Protein AF-A0A117I2H7-F1 (afdb_monomer_lite)

Foldseek 3Di:
DPPPPPDVVVVVVVVCVVVVVVVVVLLCVLVVVDDDDVSSVVVSVVVVVVVVVCVVCLVVVQVVVCVVVVDSPVVVVVVVVVVVVVVVVVVVVDDPDDPPPPPPPPVPVVD

Organism: Paenibacillus amylolyticus (NCBI:txid1451)

Structure (mmCIF, N/CA/C/O backbone):
data_AF-A0A117I2H7-F1
#
_entry.id   AF-A0A117I2H7-F1
#
loop_
_atom_site.group_PDB
_atom_site.id
_atom_site.type_symbol
_atom_site.label_atom_id
_atom_site.label_alt_id
_atom_site.label_comp_id
_atom_site.label_asym_id
_atom_site.label_entity_id
_atom_site.label_seq_id
_atom_site.pdbx_PDB_ins_code
_atom_site.Cartn_x
_atom_site.Cartn_y
_atom_site.Cartn_z
_atom_site.occupancy
_atom_site.B_iso_or_equiv
_atom_site.auth_seq_id
_atom_site.auth_comp_id
_atom_site.auth_asym_id
_atom_site.auth_atom_id
_atom_site.pdbx_PDB_model_num
ATOM 1 N N . MET A 1 1 ? 10.776 4.517 -24.795 1.00 36.62 1 MET A N 1
ATOM 2 C CA . MET A 1 1 ? 11.887 5.008 -23.952 1.00 36.62 1 MET A CA 1
ATOM 3 C C . MET A 1 1 ? 11.361 6.161 -23.104 1.00 36.62 1 MET A C 1
ATOM 5 O O . MET A 1 1 ? 11.263 7.268 -23.607 1.00 36.62 1 MET A O 1
ATOM 9 N N . LEU A 1 2 ? 10.959 5.904 -21.858 1.00 46.00 2 LEU A N 1
ATOM 10 C CA . LEU A 1 2 ? 10.754 6.952 -20.852 1.00 46.00 2 LEU A CA 1
ATOM 11 C C . LEU A 1 2 ? 11.969 6.900 -19.927 1.00 46.00 2 LEU A C 1
ATOM 13 O O . LEU A 1 2 ? 11.963 6.207 -18.918 1.00 46.00 2 LEU A O 1
ATOM 17 N N . ASN A 1 3 ? 13.053 7.560 -20.341 1.00 50.94 3 ASN A N 1
ATOM 18 C CA . ASN A 1 3 ? 14.205 7.794 -19.477 1.00 50.94 3 ASN A CA 1
ATOM 19 C C . ASN A 1 3 ? 13.908 9.033 -18.630 1.00 50.94 3 ASN A C 1
ATOM 21 O O . ASN A 1 3 ? 14.366 10.136 -18.921 1.00 50.94 3 ASN A O 1
ATOM 25 N N . LEU A 1 4 ? 13.050 8.859 -17.632 1.00 57.22 4 LEU A N 1
ATOM 26 C CA . LEU A 1 4 ? 12.963 9.806 -16.539 1.00 57.22 4 LEU A CA 1
ATOM 27 C C . LEU A 1 4 ? 14.039 9.380 -15.542 1.00 57.22 4 LEU A C 1
ATOM 29 O O . LEU A 1 4 ? 13.803 8.491 -14.729 1.00 57.22 4 LEU A O 1
ATOM 33 N N . SER A 1 5 ? 15.211 10.020 -15.598 1.00 61.62 5 SER A N 1
ATOM 34 C CA . SER A 1 5 ? 16.247 9.992 -14.548 1.00 61.62 5 SER A CA 1
ATOM 35 C C . SER A 1 5 ? 15.745 10.683 -13.271 1.00 61.62 5 SER A C 1
ATOM 37 O O . SER A 1 5 ? 16.406 11.539 -12.685 1.00 61.62 5 SER A O 1
ATOM 39 N N . VAL A 1 6 ? 14.511 10.385 -12.881 1.00 66.56 6 VAL A N 1
ATOM 40 C CA . VAL A 1 6 ? 13.855 10.887 -11.691 1.00 66.56 6 VAL A CA 1
ATOM 41 C C . VAL A 1 6 ? 14.329 9.980 -10.575 1.00 66.56 6 VAL A C 1
ATOM 43 O O . VAL A 1 6 ? 14.057 8.782 -10.554 1.00 66.56 6 VAL A O 1
ATOM 46 N N . SER A 1 7 ? 15.105 10.573 -9.676 1.00 79.25 7 SER A N 1
ATOM 47 C CA . SER A 1 7 ? 15.556 9.932 -8.452 1.00 79.25 7 SER A CA 1
ATOM 48 C C . SER A 1 7 ? 14.375 9.215 -7.773 1.00 79.25 7 SER A C 1
ATOM 50 O O . SER A 1 7 ? 13.356 9.872 -7.542 1.00 79.25 7 SER A O 1
ATOM 52 N N . PRO A 1 8 ? 14.471 7.911 -7.437 1.00 79.69 8 PRO A N 1
ATOM 53 C CA . PRO A 1 8 ? 13.370 7.145 -6.837 1.00 79.69 8 PRO A CA 1
ATOM 54 C C . PRO A 1 8 ? 12.767 7.811 -5.596 1.00 79.69 8 PRO A C 1
ATOM 56 O O . PRO A 1 8 ? 11.581 7.665 -5.311 1.00 79.69 8 PRO A O 1
ATOM 59 N N . TRP A 1 9 ? 13.574 8.613 -4.901 1.00 85.38 9 TRP A N 1
ATOM 60 C CA . TRP A 1 9 ? 13.175 9.439 -3.768 1.00 85.38 9 TRP A CA 1
ATOM 61 C C . TRP A 1 9 ? 12.009 10.386 -4.078 1.00 85.38 9 TRP A C 1
ATOM 63 O O . TRP A 1 9 ? 11.128 10.555 -3.237 1.00 85.38 9 TRP A O 1
ATOM 73 N N . LEU A 1 10 ? 11.946 10.947 -5.289 1.00 86.62 10 LEU A N 1
ATOM 74 C CA . LEU A 1 10 ? 10.866 11.850 -5.699 1.00 86.62 10 LEU A CA 1
ATOM 75 C C . LEU A 1 10 ? 9.509 11.144 -5.782 1.00 86.62 10 LEU A C 1
ATOM 77 O O . LEU A 1 10 ? 8.490 11.769 -5.508 1.00 86.62 10 LEU A O 1
ATOM 81 N N . ALA A 1 11 ? 9.489 9.854 -6.120 1.00 84.12 11 ALA A N 1
ATOM 82 C CA . ALA A 1 11 ? 8.273 9.044 -6.095 1.00 84.12 11 ALA A CA 1
ATOM 83 C C . ALA A 1 11 ? 8.005 8.457 -4.698 1.00 84.12 11 ALA A C 1
ATOM 85 O O . ALA A 1 11 ? 6.856 8.367 -4.271 1.00 84.12 11 ALA A O 1
ATOM 86 N N . ALA A 1 12 ? 9.057 8.094 -3.960 1.00 88.50 12 ALA A N 1
ATOM 87 C CA . ALA A 1 12 ? 8.936 7.490 -2.637 1.00 88.50 12 ALA A CA 1
ATOM 88 C C . ALA A 1 12 ? 8.315 8.439 -1.600 1.00 88.50 12 ALA A C 1
ATOM 90 O O . ALA A 1 12 ? 7.509 7.995 -0.789 1.00 88.50 12 ALA A O 1
ATOM 91 N N . ILE A 1 13 ? 8.642 9.737 -1.638 1.00 91.50 13 ILE A N 1
ATOM 92 C CA . ILE A 1 13 ? 8.092 10.735 -0.705 1.00 91.50 13 ILE A CA 1
ATOM 93 C C . ILE A 1 13 ? 6.554 10.819 -0.783 1.00 91.50 13 ILE A C 1
ATOM 95 O O . ILE A 1 13 ? 5.905 10.582 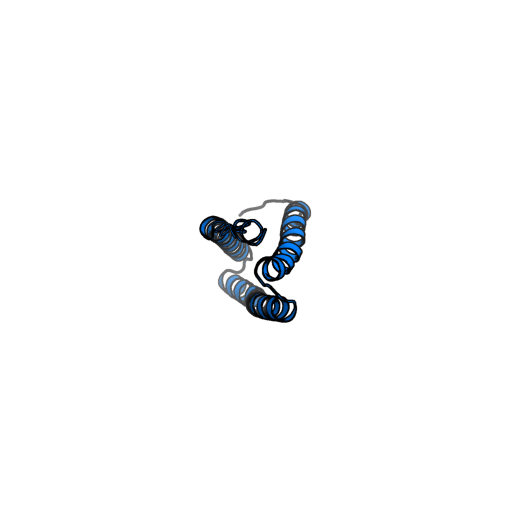0.238 1.00 91.50 13 ILE A O 1
ATOM 99 N N . PRO A 1 14 ? 5.928 11.117 -1.941 1.00 90.38 14 PRO A N 1
ATOM 100 C CA . PRO A 1 14 ? 4.472 11.207 -2.029 1.00 90.38 14 PRO A CA 1
ATOM 101 C C . PRO A 1 14 ? 3.787 9.860 -1.781 1.00 90.38 14 PRO A C 1
ATOM 103 O O . PRO A 1 14 ? 2.731 9.833 -1.150 1.00 90.38 14 PRO A O 1
ATOM 106 N N . LEU A 1 15 ? 4.390 8.742 -2.205 1.00 89.44 15 LEU A N 1
ATOM 107 C CA . LEU A 1 15 ? 3.871 7.411 -1.883 1.00 89.44 15 LEU A CA 1
ATOM 108 C C . LEU A 1 15 ? 3.904 7.133 -0.378 1.00 89.44 15 LEU A C 1
ATOM 110 O O . LEU A 1 15 ? 2.941 6.591 0.153 1.00 89.44 15 LEU A O 1
ATOM 114 N N . GLY A 1 16 ? 4.968 7.538 0.317 1.00 92.00 16 GLY A N 1
ATOM 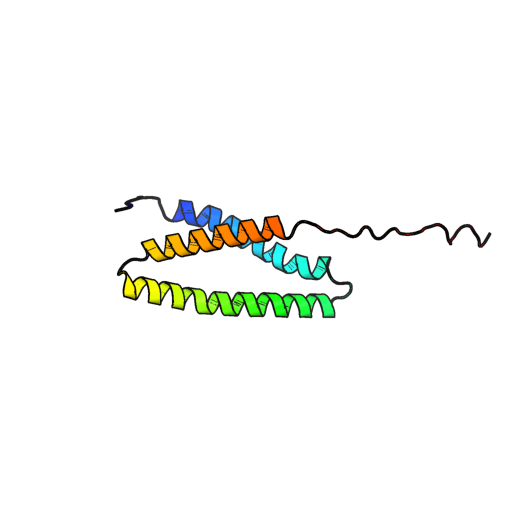115 C CA . GLY A 1 16 ? 5.090 7.400 1.766 1.00 92.00 16 GLY A CA 1
ATOM 116 C C . GLY A 1 16 ? 4.060 8.238 2.518 1.00 92.00 16 GLY A C 1
ATOM 117 O O . GLY A 1 16 ? 3.424 7.736 3.440 1.00 92.00 16 GLY A O 1
ATOM 118 N N . ILE A 1 17 ? 3.833 9.482 2.088 1.00 93.69 17 ILE A N 1
ATOM 119 C CA . ILE A 1 17 ? 2.798 10.353 2.668 1.00 93.69 17 ILE A CA 1
ATOM 120 C C . ILE A 1 17 ? 1.405 9.754 2.441 1.00 93.69 17 ILE A C 1
ATOM 122 O O . ILE A 1 17 ? 0.618 9.655 3.381 1.00 93.69 17 ILE A O 1
ATOM 126 N N . GLY A 1 18 ? 1.106 9.318 1.213 1.00 91.81 18 GLY A N 1
ATOM 127 C CA . GLY A 1 18 ? -0.180 8.715 0.871 1.00 91.81 18 GLY A CA 1
ATOM 128 C C . GLY A 1 18 ? -0.433 7.415 1.632 1.00 91.81 18 GLY A C 1
ATOM 129 O O . GLY A 1 18 ? -1.433 7.297 2.332 1.00 91.81 18 GLY A O 1
ATOM 130 N N . ALA A 1 19 ? 0.488 6.454 1.554 1.00 90.00 19 ALA A N 1
ATOM 131 C CA . ALA A 1 19 ? 0.354 5.168 2.234 1.00 90.00 19 ALA A CA 1
ATOM 132 C C . ALA A 1 19 ? 0.334 5.323 3.765 1.00 90.00 19 ALA A C 1
ATOM 134 O O . ALA A 1 19 ? -0.494 4.706 4.436 1.00 90.00 19 ALA A O 1
ATOM 135 N N . GLY A 1 20 ? 1.200 6.184 4.310 1.00 92.81 20 GLY A N 1
ATOM 136 C CA . GLY A 1 20 ? 1.284 6.452 5.744 1.00 92.81 20 GLY A CA 1
ATOM 137 C C . GLY A 1 20 ? 0.060 7.176 6.303 1.00 92.81 20 GLY A C 1
ATOM 138 O O . GLY A 1 20 ? -0.323 6.911 7.437 1.00 92.81 20 GLY A O 1
ATOM 139 N N . GLY A 1 21 ? -0.579 8.051 5.520 1.00 93.12 21 GLY A N 1
ATOM 140 C CA . GLY A 1 21 ? -1.814 8.732 5.916 1.00 93.12 21 GLY A CA 1
ATOM 141 C C . GLY A 1 21 ? -3.067 7.869 5.745 1.00 93.12 21 GLY A C 1
ATOM 142 O O . GLY A 1 21 ? -3.935 7.862 6.615 1.00 93.12 21 GLY A O 1
ATOM 143 N N . LEU A 1 22 ? -3.162 7.108 4.652 1.00 91.81 22 LEU A N 1
ATOM 144 C CA . LEU A 1 22 ? -4.337 6.283 4.353 1.00 91.81 22 LEU A CA 1
ATOM 145 C C . LEU A 1 22 ? -4.506 5.114 5.329 1.00 91.81 22 LEU A C 1
ATOM 147 O O . LEU A 1 22 ? -5.636 4.772 5.665 1.00 91.81 22 LEU A O 1
ATOM 151 N N . PHE A 1 23 ? -3.413 4.518 5.807 1.00 91.00 23 PHE A N 1
ATOM 152 C CA . PHE A 1 23 ? -3.470 3.383 6.732 1.00 91.00 23 PHE A CA 1
ATOM 153 C C . PHE A 1 23 ? -4.205 3.685 8.058 1.00 91.00 23 PHE A C 1
ATOM 155 O O . PHE A 1 23 ? -5.178 2.993 8.357 1.00 91.00 23 PHE A O 1
ATOM 162 N N . PRO A 1 24 ? -3.832 4.711 8.851 1.00 93.44 24 PRO A N 1
ATOM 163 C CA . PRO A 1 24 ? -4.553 5.038 10.081 1.00 93.44 24 PRO A CA 1
ATOM 164 C C . PRO A 1 24 ? -5.986 5.514 9.815 1.00 93.44 24 PRO A C 1
ATOM 166 O O . PRO A 1 24 ? -6.876 5.185 10.594 1.00 93.44 24 PRO A O 1
ATOM 169 N N . ILE A 1 25 ? -6.242 6.219 8.704 1.00 92.50 25 ILE A N 1
ATOM 170 C CA . ILE A 1 25 ? -7.613 6.581 8.303 1.00 92.50 25 ILE A CA 1
ATOM 171 C C . ILE A 1 25 ? -8.446 5.313 8.076 1.00 92.50 25 ILE A C 1
ATOM 173 O O . ILE A 1 25 ? -9.567 5.219 8.570 1.00 92.50 25 ILE A O 1
ATOM 177 N N . ALA A 1 26 ? -7.892 4.307 7.394 1.00 91.50 26 ALA A N 1
ATOM 178 C CA . ALA A 1 26 ? -8.573 3.036 7.161 1.00 91.50 26 ALA A CA 1
ATOM 179 C C . ALA A 1 26 ? -8.872 2.269 8.461 1.00 91.50 26 ALA A C 1
ATOM 181 O O . ALA A 1 26 ? -9.899 1.600 8.536 1.00 91.50 26 ALA A O 1
ATOM 182 N N . LEU A 1 27 ? -8.017 2.384 9.484 1.00 92.69 27 LEU A N 1
ATOM 183 C CA . LEU A 1 27 ? -8.271 1.814 10.814 1.00 92.69 27 LEU A CA 1
ATOM 184 C C . LEU A 1 27 ? -9.312 2.607 11.621 1.00 92.69 27 LEU A C 1
ATOM 186 O O . LEU A 1 27 ? -9.998 2.026 12.458 1.00 92.69 27 LEU A O 1
ATOM 190 N N . MET A 1 28 ? -9.446 3.912 11.371 1.00 94.00 28 MET A N 1
ATOM 191 C CA . MET A 1 28 ? -10.425 4.768 12.048 1.00 94.00 28 MET A CA 1
ATOM 192 C C . MET A 1 28 ? -11.846 4.576 11.499 1.00 94.00 28 MET A C 1
ATOM 194 O O . MET A 1 28 ? -12.805 4.594 12.263 1.00 94.00 28 MET A O 1
ATOM 198 N N . LEU A 1 29 ? -11.999 4.339 10.190 1.00 91.88 29 LEU A N 1
ATOM 199 C CA . LEU A 1 29 ? -13.313 4.235 9.536 1.00 91.88 29 LEU A CA 1
ATOM 200 C C . LEU A 1 29 ? -14.270 3.206 10.187 1.00 91.88 29 LEU A C 1
ATOM 202 O O . LEU A 1 29 ? -15.425 3.554 10.423 1.00 91.88 29 LEU A O 1
ATOM 206 N N . PRO A 1 30 ? -13.846 1.974 10.537 1.00 92.81 30 PRO A N 1
ATOM 207 C CA . PRO A 1 30 ? -14.699 1.026 11.257 1.00 92.81 30 PRO A CA 1
ATOM 208 C C . PRO A 1 30 ? -15.113 1.496 12.654 1.00 92.81 30 PRO A C 1
ATOM 210 O O . PRO A 1 30 ? -16.181 1.122 13.131 1.00 92.81 30 PRO A O 1
ATOM 213 N N . ILE A 1 31 ? -14.276 2.292 13.325 1.00 93.81 31 ILE A N 1
ATOM 214 C CA . ILE A 1 31 ? -14.583 2.852 14.647 1.00 93.81 31 ILE A CA 1
ATOM 215 C C . ILE A 1 31 ? -15.661 3.929 14.511 1.00 93.81 31 ILE A C 1
ATOM 217 O O . ILE A 1 31 ? -16.599 3.946 15.301 1.00 93.81 31 ILE A O 1
ATOM 221 N N . ASP A 1 32 ? -15.555 4.780 13.490 1.00 92.06 32 ASP A N 1
ATOM 222 C CA . ASP A 1 32 ? -16.528 5.846 13.232 1.00 92.06 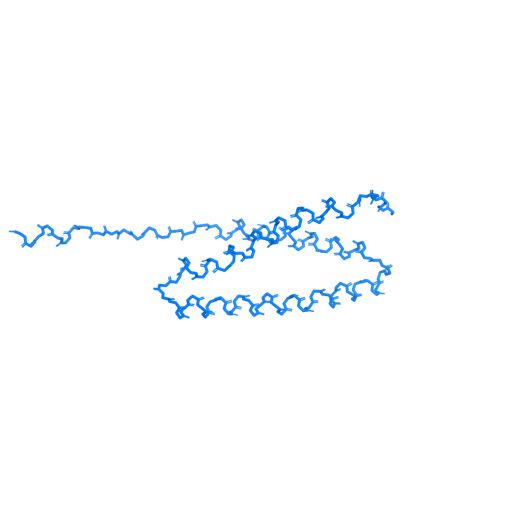32 ASP A CA 1
ATOM 223 C C . ASP A 1 32 ? -17.903 5.308 12.790 1.00 92.06 32 ASP A C 1
ATOM 225 O O . ASP A 1 32 ? -18.923 5.945 13.057 1.00 92.06 32 ASP A O 1
ATOM 229 N N . GLU A 1 33 ? -17.947 4.150 12.121 1.00 88.25 33 GLU A N 1
ATOM 230 C CA . GLU A 1 33 ? -19.189 3.576 11.579 1.00 88.25 33 GLU A CA 1
ATOM 231 C C . GLU A 1 33 ? -19.931 2.656 12.567 1.00 88.25 33 GLU A C 1
ATOM 233 O O . GLU A 1 33 ? -21.137 2.440 12.436 1.00 88.25 33 GLU A O 1
ATOM 238 N N . THR A 1 34 ? -19.245 2.103 13.569 1.00 92.69 34 THR A N 1
ATOM 239 C CA . THR A 1 34 ? -19.814 1.081 14.467 1.00 92.69 34 THR A CA 1
ATOM 240 C C . THR A 1 34 ? -20.093 1.623 15.870 1.00 92.69 34 THR A C 1
ATOM 242 O O . THR A 1 34 ? -19.578 2.658 16.280 1.00 92.69 34 THR A O 1
ATOM 245 N N . SER A 1 35 ? -20.954 0.940 16.637 1.00 90.50 35 SER A N 1
ATOM 246 C CA . SER A 1 35 ? -21.377 1.423 17.971 1.00 90.50 35 SER A CA 1
ATOM 247 C C . SER A 1 35 ? -20.651 0.753 19.143 1.00 90.50 35 SER A C 1
ATOM 249 O O . SER A 1 35 ? -20.846 1.146 20.293 1.00 90.50 35 SER A O 1
ATOM 251 N N . ASN A 1 36 ? -19.854 -0.288 18.889 1.00 93.19 36 ASN A N 1
ATOM 252 C CA . ASN A 1 36 ? -19.136 -1.034 19.923 1.00 93.19 36 ASN A CA 1
ATOM 253 C C . ASN A 1 36 ? -17.817 -1.623 19.393 1.00 93.19 36 ASN A C 1
ATOM 255 O O . ASN A 1 36 ? -17.648 -1.848 18.196 1.00 93.19 36 ASN A O 1
ATOM 259 N N . ALA A 1 37 ? -16.891 -1.921 20.309 1.00 92.50 37 ALA A N 1
ATOM 260 C CA . ALA A 1 37 ? -15.541 -2.374 19.968 1.00 92.50 37 ALA A CA 1
ATOM 261 C C . ALA A 1 37 ? -15.497 -3.717 19.211 1.00 92.50 37 ALA A C 1
ATOM 263 O O . ALA A 1 37 ? -14.629 -3.917 18.361 1.00 92.50 37 ALA A O 1
ATOM 264 N N . GLN A 1 38 ? -16.427 -4.634 19.495 1.00 95.31 38 GLN A N 1
ATOM 265 C CA . GLN A 1 38 ? -16.463 -5.948 18.847 1.00 95.31 38 GLN A CA 1
ATOM 266 C C . GLN A 1 38 ? -16.843 -5.832 17.364 1.00 95.31 38 GLN A C 1
ATOM 268 O O . GLN A 1 38 ? -16.261 -6.502 16.505 1.00 95.31 38 GLN A O 1
ATOM 273 N N . GLU A 1 39 ? -17.803 -4.962 17.057 1.00 93.50 39 GLU A N 1
ATOM 274 C CA . GLU A 1 39 ? -18.236 -4.677 15.694 1.00 93.50 39 GLU A CA 1
ATOM 275 C C . GLU A 1 39 ? -17.134 -3.951 14.909 1.00 93.50 39 GLU A C 1
ATOM 277 O O . GLU A 1 39 ? -16.774 -4.405 13.821 1.00 93.50 39 GLU A O 1
ATOM 282 N N . ALA A 1 40 ? -16.505 -2.924 15.498 1.00 94.06 40 ALA A N 1
ATOM 283 C CA . ALA A 1 40 ? -15.364 -2.218 14.904 1.00 94.06 40 ALA A CA 1
ATOM 284 C C . ALA A 1 40 ? -14.229 -3.179 14.518 1.00 94.06 40 ALA A C 1
ATOM 286 O O . ALA A 1 40 ? -13.671 -3.103 13.418 1.00 94.06 40 ALA A O 1
ATOM 287 N N . SER A 1 41 ? -13.906 -4.120 15.414 1.00 94.69 41 SER A N 1
ATOM 288 C CA . SER A 1 41 ? -12.881 -5.139 15.181 1.00 94.69 41 SER A CA 1
ATOM 289 C C . SER A 1 41 ? -13.261 -6.075 14.030 1.00 94.69 41 SER A C 1
ATOM 291 O O . SER A 1 41 ? -12.439 -6.334 13.151 1.00 94.69 41 SER A O 1
ATOM 293 N N . SER A 1 42 ? -14.518 -6.519 13.978 1.00 95.25 42 SER A N 1
ATOM 294 C CA . SER A 1 42 ? -15.013 -7.419 12.927 1.00 95.25 42 SER A CA 1
ATOM 295 C C . SER A 1 42 ? -15.004 -6.754 11.544 1.00 95.25 42 SER A C 1
ATOM 297 O O . SER A 1 42 ? -14.535 -7.354 10.574 1.00 95.25 42 SER A O 1
ATOM 299 N N . TRP A 1 43 ? -15.441 -5.493 11.452 1.00 94.44 43 TRP A N 1
ATOM 300 C CA . TRP A 1 43 ? -15.358 -4.691 10.224 1.00 94.44 43 TRP A CA 1
ATOM 301 C C . TRP A 1 43 ? -13.907 -4.469 9.789 1.00 94.44 43 TRP A C 1
ATOM 303 O O . TRP A 1 43 ? -13.576 -4.664 8.619 1.00 94.44 43 TRP A O 1
ATOM 313 N N . SER A 1 44 ? -13.022 -4.141 10.734 1.00 94.25 44 SER A N 1
ATOM 314 C CA . SER A 1 44 ? -11.589 -3.972 10.465 1.00 94.25 44 SER A CA 1
ATOM 315 C C . SER A 1 44 ? -10.934 -5.259 9.963 1.00 94.25 44 SER A C 1
ATOM 317 O O . SER A 1 44 ? -10.087 -5.212 9.074 1.00 94.25 44 SER A O 1
ATOM 319 N N . ALA A 1 45 ? -11.300 -6.415 10.521 1.00 94.75 45 ALA A N 1
ATOM 320 C CA . ALA A 1 45 ? -10.769 -7.707 10.097 1.00 94.75 45 ALA A CA 1
ATOM 321 C C . ALA A 1 45 ? -11.236 -8.071 8.680 1.00 94.75 45 ALA A C 1
ATOM 323 O O . ALA A 1 45 ? -10.446 -8.577 7.882 1.00 94.75 45 ALA A O 1
ATOM 324 N N . MET A 1 46 ? -12.494 -7.772 8.343 1.00 95.44 46 MET A N 1
ATOM 325 C CA . MET A 1 46 ? -13.049 -8.001 7.007 1.00 95.44 46 MET A CA 1
ATOM 326 C C . MET A 1 46 ? -12.325 -7.162 5.944 1.00 95.44 46 MET A C 1
ATOM 328 O O . MET A 1 46 ? -11.866 -7.708 4.937 1.00 95.44 46 MET A O 1
ATOM 332 N N . THR A 1 47 ? -12.179 -5.853 6.174 1.00 92.56 47 THR A N 1
ATOM 333 C CA . THR A 1 47 ? -11.527 -4.942 5.217 1.00 92.56 47 THR A CA 1
ATOM 334 C C . THR A 1 47 ? -10.043 -5.263 5.048 1.00 92.56 47 THR A C 1
ATOM 336 O O . THR A 1 47 ? -9.553 -5.321 3.917 1.00 92.56 47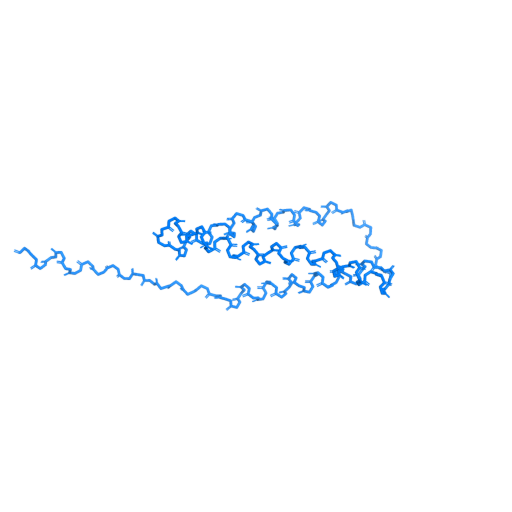 THR A O 1
ATOM 339 N N . GLN A 1 48 ? -9.334 -5.551 6.144 1.00 94.25 48 GLN A N 1
ATOM 340 C CA . GLN A 1 48 ? -7.922 -5.935 6.096 1.00 94.25 48 GLN A CA 1
ATOM 341 C C . GLN A 1 48 ? -7.712 -7.269 5.388 1.00 94.25 48 GLN A C 1
ATOM 343 O O . GLN A 1 48 ? -6.793 -7.378 4.581 1.00 94.25 48 GLN A O 1
ATOM 348 N N . SER A 1 49 ? -8.571 -8.263 5.625 1.00 95.31 49 SER A N 1
ATOM 349 C CA . SER A 1 49 ? -8.472 -9.558 4.939 1.00 95.31 49 SER A CA 1
ATOM 350 C C . SER A 1 49 ? -8.545 -9.389 3.418 1.00 95.31 49 SER A C 1
ATOM 352 O O . SER A 1 49 ? -7.705 -9.927 2.697 1.00 95.31 49 SER A O 1
ATOM 354 N N . GLY A 1 50 ? -9.481 -8.570 2.924 1.00 94.31 50 GLY A N 1
ATOM 355 C CA . GLY A 1 50 ? -9.549 -8.214 1.503 1.00 94.31 50 GLY A CA 1
ATOM 356 C C . GLY A 1 50 ? -8.289 -7.493 1.013 1.00 94.31 50 GLY A C 1
ATOM 357 O O . GLY A 1 50 ? -7.716 -7.870 -0.011 1.00 94.31 50 GLY A O 1
ATOM 358 N N . GLY A 1 51 ? -7.817 -6.498 1.769 1.00 93.06 51 GLY A N 1
ATOM 359 C CA . GLY A 1 51 ? -6.599 -5.747 1.452 1.00 93.06 51 GLY A CA 1
ATOM 360 C C . GLY A 1 51 ? -5.347 -6.625 1.368 1.00 93.06 51 GLY A C 1
ATOM 361 O O . GLY A 1 51 ? -4.561 -6.480 0.433 1.00 93.06 51 GLY A O 1
ATOM 362 N N . TYR A 1 52 ? -5.179 -7.578 2.285 1.00 94.25 52 TYR A N 1
ATOM 363 C CA . TYR A 1 52 ? -4.038 -8.494 2.294 1.00 94.25 52 TYR A CA 1
ATOM 364 C C . TYR A 1 52 ? -4.084 -9.512 1.156 1.00 94.25 52 TYR A C 1
ATOM 366 O O . TYR A 1 52 ? -3.040 -9.790 0.568 1.00 94.25 52 TYR A O 1
ATOM 374 N N . ILE A 1 53 ? -5.265 -10.024 0.789 1.00 96.38 53 ILE A N 1
ATOM 375 C CA . ILE A 1 53 ? -5.408 -10.882 -0.399 1.00 96.38 53 ILE A CA 1
ATOM 376 C C . ILE A 1 53 ? -4.971 -10.110 -1.649 1.00 96.38 53 ILE A C 1
ATOM 378 O O . ILE A 1 53 ? -4.152 -10.604 -2.424 1.00 96.38 53 ILE A O 1
ATOM 382 N N . LEU A 1 54 ? -5.446 -8.872 -1.819 1.00 91.88 54 LEU A N 1
ATOM 383 C CA . LEU A 1 54 ? -5.020 -8.016 -2.930 1.00 91.88 54 LEU A CA 1
ATOM 384 C C . LEU A 1 54 ? -3.515 -7.712 -2.878 1.00 91.88 54 LEU A C 1
ATOM 386 O O . LEU A 1 54 ? -2.844 -7.768 -3.907 1.00 91.88 54 LEU A O 1
ATOM 390 N N . GLY A 1 55 ? -2.970 -7.447 -1.689 1.00 92.94 55 GLY A N 1
ATOM 391 C CA . GLY A 1 55 ? -1.544 -7.202 -1.473 1.00 92.94 55 GLY A CA 1
ATOM 392 C C . GLY A 1 55 ? -0.661 -8.404 -1.812 1.00 92.94 55 GLY A C 1
ATOM 393 O O . GLY A 1 55 ? 0.431 -8.221 -2.341 1.00 92.94 55 GLY A O 1
ATOM 394 N N . ALA A 1 56 ? -1.140 -9.627 -1.576 1.00 95.56 56 ALA A N 1
ATOM 395 C CA . ALA A 1 56 ? -0.442 -10.853 -1.954 1.00 95.56 56 ALA A CA 1
ATOM 396 C C . ALA A 1 56 ? -0.520 -11.128 -3.467 1.00 95.56 56 ALA A C 1
ATOM 398 O O . ALA A 1 56 ? 0.453 -11.586 -4.066 1.00 95.56 56 ALA A O 1
ATOM 399 N N . LEU A 1 57 ? -1.656 -10.822 -4.102 1.00 95.56 57 LEU A N 1
ATOM 400 C CA . LEU A 1 57 ? -1.846 -11.010 -5.544 1.00 95.56 57 LEU A CA 1
ATOM 401 C C . LEU A 1 57 ? -1.140 -9.939 -6.389 1.00 95.56 57 LEU A C 1
ATOM 403 O O . LEU A 1 57 ? -0.747 -10.220 -7.521 1.00 95.56 57 LEU A O 1
ATOM 407 N N . GLY A 1 58 ? -0.947 -8.732 -5.853 1.00 92.81 58 GLY A N 1
ATOM 408 C CA . GLY A 1 58 ? -0.311 -7.613 -6.552 1.00 92.81 58 GLY A CA 1
ATOM 409 C C . GLY A 1 58 ? 1.063 -7.957 -7.150 1.00 92.81 58 GLY A C 1
ATOM 410 O O . GLY A 1 58 ? 1.234 -7.814 -8.362 1.00 92.81 58 GLY A O 1
ATOM 411 N N . PRO A 1 59 ? 2.032 -8.459 -6.359 1.00 93.50 59 PRO A N 1
ATOM 412 C CA . PRO A 1 59 ? 3.342 -8.869 -6.863 1.00 93.50 59 PRO A CA 1
ATOM 413 C C . PRO A 1 59 ? 3.276 -9.973 -7.921 1.00 93.50 59 PRO A C 1
ATOM 415 O O . PRO A 1 59 ? 4.038 -9.923 -8.883 1.00 93.50 59 PRO A O 1
ATOM 418 N N . LEU A 1 60 ? 2.352 -10.933 -7.785 1.00 94.94 60 LEU A N 1
ATOM 419 C CA . LEU A 1 60 ? 2.166 -12.000 -8.775 1.00 94.94 60 LEU A CA 1
ATOM 420 C C . LEU A 1 60 ? 1.673 -11.438 -10.113 1.00 94.94 60 LEU A C 1
ATOM 422 O O . LEU A 1 60 ? 2.211 -11.789 -11.160 1.00 94.94 60 LEU A O 1
ATOM 426 N N . ALA A 1 61 ? 0.699 -10.526 -10.085 1.00 93.62 61 ALA A N 1
ATOM 427 C CA . ALA A 1 61 ? 0.195 -9.869 -11.288 1.00 93.62 61 ALA A CA 1
ATOM 428 C C . ALA A 1 61 ? 1.270 -8.996 -11.960 1.00 93.62 61 ALA A C 1
ATOM 430 O O . ALA A 1 61 ? 1.413 -9.023 -13.182 1.00 93.62 61 ALA A O 1
ATOM 431 N N . ILE A 1 62 ? 2.051 -8.253 -11.168 1.00 94.06 62 ILE A N 1
ATOM 432 C CA . ILE A 1 62 ? 3.163 -7.428 -11.665 1.00 94.06 62 ILE A CA 1
ATOM 433 C C . ILE A 1 62 ? 4.255 -8.303 -12.289 1.00 94.06 62 ILE A C 1
ATOM 435 O O . ILE A 1 62 ? 4.735 -7.982 -13.374 1.00 94.06 62 ILE A O 1
ATOM 439 N N . GLY A 1 63 ? 4.637 -9.395 -11.621 1.00 92.69 63 GLY A N 1
ATOM 440 C CA . GLY A 1 63 ? 5.640 -10.340 -12.111 1.00 92.69 63 GLY A CA 1
ATOM 441 C C . GLY A 1 63 ? 5.202 -11.001 -13.412 1.00 92.69 63 GLY A C 1
ATOM 442 O O . GLY A 1 63 ? 5.935 -10.967 -14.393 1.00 92.69 63 GLY A O 1
ATOM 443 N N . TRP A 1 64 ? 3.961 -11.484 -13.472 1.00 94.00 64 TRP A N 1
ATOM 444 C CA . TRP A 1 64 ? 3.430 -12.086 -14.691 1.00 94.00 64 TRP A CA 1
ATOM 445 C C . TRP A 1 64 ? 3.368 -11.091 -15.859 1.00 94.00 64 TRP A C 1
ATOM 447 O O . TRP A 1 64 ? 3.729 -11.428 -16.987 1.00 94.00 64 TRP A O 1
ATOM 457 N N . LEU A 1 65 ? 2.968 -9.842 -15.599 1.00 92.56 65 LEU A N 1
ATOM 458 C CA . LEU A 1 65 ? 2.975 -8.795 -16.619 1.00 92.56 65 LEU A CA 1
ATOM 459 C C . LEU A 1 65 ? 4.398 -8.486 -17.098 1.00 92.56 65 LEU A C 1
ATOM 461 O O . LEU A 1 65 ? 4.609 -8.322 -18.297 1.00 92.56 65 LEU A O 1
ATOM 465 N N . HIS A 1 66 ? 5.364 -8.443 -16.181 1.00 93.25 66 HIS A N 1
ATOM 466 C CA . HIS A 1 66 ? 6.771 -8.274 -16.519 1.00 93.25 66 HIS A CA 1
ATOM 467 C C . HIS A 1 66 ? 7.293 -9.428 -17.386 1.00 93.25 66 HIS A C 1
ATOM 469 O O . HIS A 1 66 ? 7.988 -9.172 -18.365 1.00 93.25 66 HIS A O 1
ATOM 475 N N . ASP A 1 67 ? 6.936 -10.675 -17.080 1.00 93.44 67 ASP A N 1
ATOM 476 C CA . ASP A 1 67 ? 7.376 -11.844 -17.851 1.00 93.44 67 ASP A CA 1
ATOM 477 C C . ASP A 1 67 ? 6.874 -11.807 -19.302 1.00 93.44 67 ASP A C 1
ATOM 479 O O . ASP A 1 67 ? 7.580 -12.225 -20.219 1.00 93.44 67 ASP A O 1
ATOM 483 N N . LEU A 1 68 ? 5.676 -11.261 -19.532 1.00 92.44 68 LEU A N 1
ATOM 484 C CA . LEU A 1 68 ? 5.105 -11.112 -20.874 1.00 92.44 68 LEU A CA 1
ATOM 485 C C . LEU A 1 68 ? 5.737 -9.970 -21.674 1.00 92.44 68 LEU A C 1
ATOM 487 O O . LEU A 1 68 ? 5.814 -10.045 -22.901 1.00 92.44 68 LEU A O 1
ATOM 491 N N . THR A 1 69 ? 6.141 -8.890 -21.009 1.00 91.38 69 THR A N 1
ATOM 492 C CA . THR A 1 69 ? 6.548 -7.656 -21.690 1.00 91.38 69 THR A CA 1
ATOM 493 C C . THR A 1 69 ? 8.046 -7.374 -21.637 1.00 91.38 69 THR A C 1
ATOM 495 O O . THR A 1 69 ? 8.533 -6.508 -22.367 1.00 91.38 69 THR A O 1
ATOM 498 N N . GLY A 1 70 ? 8.773 -8.069 -20.763 1.00 90.62 70 GLY A N 1
ATOM 499 C CA . GLY A 1 70 ? 10.185 -7.841 -20.469 1.00 90.62 70 GLY A CA 1
ATOM 500 C C . GLY A 1 70 ? 10.475 -6.496 -19.793 1.00 90.62 70 GLY A C 1
ATOM 501 O O . GLY A 1 70 ? 11.624 -6.053 -19.799 1.00 90.62 70 GLY A O 1
ATOM 502 N N . SER A 1 71 ? 9.460 -5.789 -19.272 1.00 89.00 71 SER A N 1
ATOM 503 C CA . SER A 1 71 ? 9.638 -4.459 -18.677 1.00 89.00 71 SER A CA 1
ATOM 504 C C . SER A 1 71 ? 8.604 -4.120 -17.602 1.00 89.00 71 SER A C 1
ATOM 506 O O . SER A 1 71 ? 7.402 -4.289 -17.784 1.00 89.00 71 SER A O 1
ATOM 508 N N . PHE A 1 72 ? 9.056 -3.501 -16.507 1.00 87.88 72 PHE A N 1
ATOM 509 C CA . PHE A 1 72 ? 8.180 -2.999 -15.439 1.00 87.88 72 PHE A CA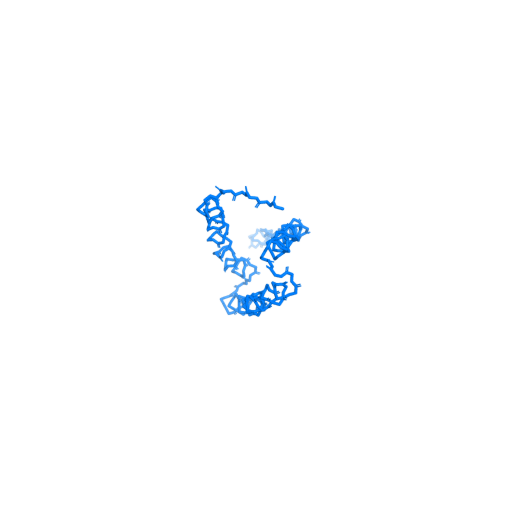 1
ATOM 510 C C . PHE A 1 72 ? 7.390 -1.740 -15.820 1.00 87.88 72 PHE A C 1
ATOM 512 O O . PHE A 1 72 ? 6.486 -1.337 -15.091 1.00 87.88 72 PHE A O 1
ATOM 519 N N . VAL A 1 73 ? 7.690 -1.113 -16.962 1.00 88.25 73 VAL A N 1
ATOM 520 C CA . VAL A 1 73 ? 7.018 0.125 -17.380 1.00 88.25 73 VAL A CA 1
ATOM 521 C C . VAL A 1 73 ? 5.509 -0.089 -17.546 1.00 88.25 73 VAL A C 1
ATOM 523 O O . VAL A 1 73 ? 4.732 0.731 -17.056 1.00 88.25 73 VAL A O 1
ATOM 526 N N . GLN A 1 74 ? 5.065 -1.196 -18.159 1.00 88.12 74 GLN A N 1
ATOM 527 C CA . GLN A 1 74 ? 3.624 -1.479 -18.250 1.00 88.12 74 GLN A CA 1
ATOM 528 C C . GLN A 1 74 ? 2.992 -1.747 -16.882 1.00 88.12 74 GLN A C 1
ATOM 530 O O . GLN A 1 74 ? 1.858 -1.332 -16.656 1.00 88.12 74 GLN A O 1
ATOM 535 N N . ALA A 1 75 ? 3.718 -2.377 -15.953 1.00 90.75 75 ALA A N 1
ATOM 536 C CA . ALA A 1 75 ? 3.224 -2.591 -14.596 1.00 90.75 75 ALA A CA 1
ATOM 537 C C . ALA A 1 75 ? 3.013 -1.268 -13.851 1.00 90.75 75 ALA A C 1
ATOM 539 O O . ALA A 1 75 ? 1.981 -1.097 -13.204 1.00 90.75 75 ALA A O 1
ATOM 540 N N . PHE A 1 76 ? 3.916 -0.295 -14.004 1.00 89.44 76 PHE A N 1
ATOM 541 C CA . PHE A 1 76 ? 3.724 1.037 -13.425 1.00 89.44 76 PHE A CA 1
ATOM 542 C C . PHE A 1 76 ? 2.512 1.767 -14.008 1.00 89.44 76 PHE A C 1
ATOM 544 O O . PHE A 1 76 ? 1.761 2.381 -13.251 1.00 89.44 76 PHE A O 1
ATOM 551 N N . TYR A 1 77 ? 2.263 1.661 -15.318 1.00 90.19 77 TYR A N 1
ATOM 552 C CA . TYR A 1 77 ? 1.034 2.198 -15.910 1.00 90.19 77 TYR A CA 1
ATOM 553 C C . TYR A 1 77 ? -0.222 1.511 -15.368 1.00 90.19 77 TYR A C 1
ATOM 555 O O . TYR A 1 77 ? -1.189 2.193 -15.035 1.00 90.19 77 TYR A O 1
ATOM 563 N N . GLY A 1 78 ? -0.202 0.184 -15.222 1.00 91.06 78 GLY A N 1
ATOM 564 C CA . GLY A 1 78 ? -1.303 -0.566 -14.616 1.00 91.06 78 GLY A CA 1
ATOM 565 C C . GLY A 1 78 ? -1.589 -0.120 -13.180 1.00 91.06 78 GLY A C 1
ATOM 566 O O . GLY A 1 78 ? -2.735 0.162 -12.835 1.00 91.06 78 GLY A O 1
ATOM 567 N N . LEU A 1 79 ? -0.545 0.032 -12.362 1.00 91.50 79 LEU A N 1
ATOM 568 C CA . LEU A 1 79 ? -0.664 0.535 -10.991 1.00 91.50 79 LEU A CA 1
ATOM 569 C C . LEU A 1 79 ? -1.197 1.972 -10.944 1.00 91.50 79 LEU A C 1
ATOM 571 O O . LEU A 1 79 ? -2.066 2.269 -10.126 1.00 91.50 79 LEU A O 1
ATOM 575 N N . ALA A 1 80 ? -0.745 2.849 -11.844 1.00 91.81 80 ALA A N 1
ATOM 576 C CA . ALA A 1 80 ? -1.269 4.210 -11.948 1.00 91.81 80 ALA A CA 1
ATOM 577 C C . ALA A 1 80 ? -2.770 4.222 -12.288 1.00 91.81 80 ALA A C 1
ATOM 579 O O . ALA A 1 80 ? -3.528 4.971 -11.671 1.00 91.81 80 ALA A O 1
ATOM 580 N N . ILE A 1 81 ? -3.221 3.357 -13.205 1.00 94.25 81 ILE A N 1
ATOM 581 C CA . ILE A 1 81 ? -4.648 3.202 -13.534 1.00 94.25 81 ILE A CA 1
ATOM 582 C C . ILE A 1 81 ? -5.436 2.740 -12.304 1.00 94.25 81 ILE A C 1
ATOM 584 O O . ILE A 1 81 ? -6.479 3.317 -12.000 1.00 94.25 81 ILE A O 1
ATOM 588 N N . ILE A 1 82 ? -4.932 1.749 -11.561 1.00 93.44 82 ILE A N 1
ATOM 589 C CA . ILE A 1 82 ? -5.580 1.264 -10.332 1.00 93.44 82 ILE A CA 1
ATOM 590 C C . ILE A 1 82 ? -5.719 2.395 -9.305 1.00 93.44 82 ILE A C 1
ATOM 592 O O . ILE A 1 82 ? -6.794 2.555 -8.730 1.00 93.44 82 ILE A O 1
ATOM 596 N N . ILE A 1 83 ? -4.681 3.212 -9.106 1.00 92.31 83 ILE A N 1
ATOM 597 C CA . ILE A 1 83 ? -4.730 4.364 -8.190 1.00 92.31 83 ILE A CA 1
ATOM 598 C C . ILE A 1 83 ? -5.809 5.362 -8.626 1.00 92.31 83 ILE A C 1
ATOM 600 O O . ILE A 1 83 ? -6.610 5.797 -7.800 1.00 92.31 83 ILE A O 1
ATOM 604 N N . VAL A 1 84 ? -5.882 5.696 -9.917 1.00 94.88 84 VAL A N 1
ATOM 605 C CA . VAL A 1 84 ? -6.916 6.604 -10.440 1.00 94.88 84 VAL A CA 1
ATOM 606 C C . VAL A 1 84 ? -8.319 6.030 -10.220 1.00 94.88 84 VAL A C 1
ATOM 608 O O . VAL A 1 84 ? -9.212 6.755 -9.784 1.00 94.88 84 VAL A O 1
ATOM 611 N N . LEU A 1 85 ? -8.517 4.730 -10.449 1.00 95.38 85 LEU A N 1
ATOM 612 C CA . LEU A 1 85 ? -9.796 4.065 -10.185 1.00 95.38 85 LEU A CA 1
ATOM 613 C C . LEU A 1 85 ? -10.172 4.110 -8.698 1.00 95.38 85 LEU A C 1
ATOM 615 O O . LEU A 1 85 ? -11.321 4.405 -8.377 1.00 95.38 85 LEU A O 1
ATOM 619 N N . GLN A 1 86 ? -9.219 3.876 -7.792 1.00 91.81 86 GLN A N 1
ATOM 620 C CA . GLN A 1 86 ? -9.442 3.984 -6.345 1.00 91.81 86 GLN A CA 1
ATOM 621 C C . GLN A 1 86 ? -9.887 5.396 -5.945 1.00 91.81 86 GLN A C 1
ATOM 623 O O . GLN A 1 86 ? -10.848 5.547 -5.190 1.00 91.81 86 GLN A O 1
ATOM 628 N N . ILE A 1 87 ? -9.244 6.424 -6.503 1.00 92.69 87 ILE A N 1
ATOM 629 C CA . ILE A 1 87 ? -9.617 7.825 -6.280 1.00 92.69 87 ILE A CA 1
ATOM 630 C C . ILE A 1 87 ? -11.055 8.080 -6.762 1.00 92.69 87 ILE A C 1
ATOM 632 O O . ILE A 1 87 ? -11.858 8.651 -6.026 1.00 92.69 87 ILE A O 1
ATOM 636 N N . ILE A 1 88 ? -11.417 7.614 -7.962 1.00 94.88 88 ILE A N 1
ATOM 637 C CA . ILE A 1 88 ? -12.782 7.760 -8.500 1.00 94.88 88 ILE A CA 1
ATOM 638 C C . ILE A 1 88 ? -13.809 7.089 -7.581 1.00 94.88 88 ILE A C 1
ATOM 640 O O . ILE A 1 88 ? -14.842 7.685 -7.278 1.00 94.88 88 ILE A O 1
ATOM 644 N N . VAL A 1 89 ? -13.522 5.873 -7.109 1.00 92.62 89 VAL A N 1
ATOM 645 C CA . VAL A 1 89 ? -14.402 5.142 -6.186 1.00 92.62 89 VAL A CA 1
ATOM 646 C C . VAL A 1 89 ? -14.589 5.916 -4.877 1.00 92.62 89 VAL A C 1
ATOM 648 O O . VAL A 1 89 ? -15.720 6.053 -4.414 1.00 92.62 89 VAL A O 1
ATOM 651 N N . GLN A 1 90 ? -13.523 6.487 -4.312 1.00 89.00 90 GLN A N 1
ATOM 652 C CA . GLN A 1 90 ? -13.601 7.303 -3.093 1.00 89.00 90 GLN A CA 1
ATOM 653 C C . GLN A 1 90 ? -14.489 8.538 -3.281 1.00 89.00 90 GLN A C 1
ATOM 655 O O . GLN A 1 90 ? -15.324 8.830 -2.423 1.00 89.00 90 GLN A O 1
ATOM 660 N N . PHE A 1 91 ? -14.375 9.227 -4.420 1.00 90.06 91 PHE A N 1
ATOM 661 C CA . PHE A 1 91 ? -15.264 10.346 -4.742 1.00 90.06 91 PHE A CA 1
ATOM 662 C C . PHE A 1 91 ? -16.718 9.903 -4.960 1.00 90.06 91 PHE A C 1
ATOM 664 O O . PHE A 1 91 ? -17.637 10.604 -4.537 1.00 90.06 91 PHE A O 1
ATOM 671 N N . ALA A 1 92 ? -16.941 8.742 -5.581 1.00 89.81 92 ALA A N 1
ATOM 672 C CA . ALA A 1 92 ? -18.278 8.221 -5.859 1.00 89.81 92 ALA A CA 1
ATOM 673 C C . ALA A 1 92 ? -19.031 7.760 -4.597 1.00 89.81 92 ALA A C 1
ATOM 675 O O . ALA A 1 92 ? -20.256 7.869 -4.547 1.00 89.81 92 ALA A O 1
ATOM 676 N N . ILE A 1 93 ? -18.320 7.263 -3.578 1.00 84.19 93 ILE A N 1
ATOM 677 C CA . ILE A 1 93 ? -18.926 6.747 -2.337 1.00 84.19 93 ILE A CA 1
ATOM 678 C C . ILE A 1 93 ? -19.539 7.862 -1.464 1.00 84.19 93 ILE A C 1
ATOM 680 O O . ILE A 1 93 ? -20.459 7.564 -0.711 1.00 84.19 93 ILE A O 1
ATOM 684 N N . GLY A 1 94 ? -19.103 9.124 -1.605 1.00 66.62 94 GLY A N 1
ATOM 685 C CA . GLY A 1 94 ? -19.786 10.356 -1.159 1.00 66.62 94 GLY A CA 1
ATOM 686 C C . GLY A 1 94 ? -20.562 10.330 0.179 1.00 66.62 94 GLY A C 1
ATOM 687 O O . GLY A 1 94 ? -21.677 9.818 0.250 1.00 66.62 94 GLY A O 1
ATOM 688 N N . ASN A 1 95 ? -20.023 11.002 1.210 1.00 66.44 95 ASN A N 1
ATOM 689 C CA . ASN A 1 95 ? -20.566 11.163 2.577 1.00 66.44 95 ASN A CA 1
ATOM 690 C C . ASN A 1 95 ? -22.108 11.203 2.687 1.00 66.44 95 ASN A C 1
ATOM 692 O O . ASN A 1 95 ? -22.728 12.263 2.571 1.00 66.44 95 ASN A O 1
ATOM 696 N N . LYS A 1 96 ? -22.727 10.077 3.060 1.00 57.66 96 LYS A N 1
ATOM 697 C CA . LYS A 1 96 ? -24.108 10.046 3.566 1.00 57.66 96 LYS A CA 1
ATOM 698 C C . LYS A 1 96 ? -24.111 10.017 5.092 1.00 57.66 96 LYS A C 1
ATOM 700 O O . LYS A 1 96 ? -24.463 9.011 5.696 1.00 57.66 96 LYS A O 1
ATOM 705 N N . LYS A 1 97 ? -23.754 11.133 5.736 1.00 55.25 97 LYS A N 1
ATOM 706 C CA . LYS A 1 97 ? -24.014 11.281 7.176 1.00 55.25 97 LYS A CA 1
ATOM 707 C C . LYS A 1 97 ? -25.523 11.401 7.390 1.00 55.25 97 LYS A C 1
ATOM 709 O O . LYS A 1 97 ? -26.114 12.427 7.060 1.00 55.25 97 LYS A O 1
ATOM 714 N N . LYS A 1 98 ? -26.157 10.366 7.949 1.00 52.69 98 LYS A N 1
ATOM 715 C CA . LYS A 1 98 ? -27.485 10.523 8.552 1.00 52.69 98 LYS A CA 1
ATOM 716 C C . LYS A 1 98 ? -27.307 11.301 9.852 1.00 52.69 98 LYS A C 1
ATOM 718 O O . LYS A 1 98 ? -26.717 10.798 10.802 1.00 52.69 98 LYS A O 1
ATOM 723 N N . LEU A 1 99 ? -27.797 12.537 9.873 1.00 57.34 99 LEU A N 1
ATOM 724 C CA . LEU A 1 99 ? -27.966 13.314 11.097 1.00 57.34 99 LEU A CA 1
ATOM 725 C C . LEU A 1 99 ? -28.851 12.493 12.048 1.00 57.34 99 LEU A C 1
ATOM 727 O O . LEU A 1 99 ? -30.035 12.303 11.773 1.00 57.34 99 LEU A O 1
ATOM 731 N N . LYS A 1 100 ? -28.287 11.976 13.147 1.00 49.09 100 LYS A N 1
ATOM 732 C CA . LYS A 1 100 ? -29.095 11.558 14.298 1.00 49.09 100 LYS A CA 1
ATOM 733 C C . LYS A 1 100 ? -29.677 12.839 14.888 1.00 49.09 100 LYS A C 1
ATOM 735 O O . LYS A 1 100 ? -28.983 13.565 15.593 1.00 49.09 100 LYS A O 1
ATOM 740 N N . VAL A 1 101 ? -30.920 13.142 14.529 1.00 55.94 101 VAL A N 1
ATOM 741 C CA . VAL A 1 101 ? -31.722 14.143 15.229 1.00 55.94 101 VAL A CA 1
ATOM 742 C C . VAL A 1 101 ? -31.919 13.603 16.645 1.00 55.94 101 VAL A C 1
ATOM 744 O O . VAL A 1 101 ? -32.539 12.560 16.835 1.00 55.94 101 VAL A O 1
ATOM 747 N N . VAL A 1 102 ? -31.281 14.241 17.624 1.00 60.34 102 VAL A N 1
ATOM 748 C CA . VAL A 1 102 ? -31.546 13.998 19.043 1.00 60.34 102 VAL A CA 1
ATOM 749 C C . VAL A 1 102 ? -32.787 14.820 19.374 1.00 60.34 102 VAL A C 1
ATOM 751 O O . VAL A 1 102 ? -32.692 16.027 19.586 1.00 60.34 102 VAL A O 1
ATOM 754 N N . ASP A 1 103 ? -33.958 14.184 19.339 1.00 54.22 103 ASP A N 1
ATOM 755 C CA . ASP A 1 103 ? -35.218 14.814 19.736 1.00 54.22 103 ASP A CA 1
ATOM 756 C C . ASP A 1 103 ? -35.217 15.046 21.256 1.00 54.22 103 ASP A C 1
ATOM 758 O O . ASP A 1 103 ? -35.564 14.170 22.046 1.00 54.22 103 ASP A O 1
ATOM 762 N N . HIS A 1 104 ? -34.831 16.252 21.673 1.00 56.75 104 HIS A N 1
ATOM 763 C CA . HIS A 1 104 ? -34.901 16.721 23.064 1.00 56.75 104 HIS A CA 1
ATOM 764 C C . HIS A 1 104 ? -36.334 17.081 23.530 1.00 56.75 104 HIS A C 1
ATOM 766 O O . HIS A 1 104 ? -36.508 17.704 24.574 1.00 56.75 104 HIS A O 1
ATOM 772 N N . GLU A 1 105 ? -37.390 16.687 22.809 1.00 55.97 105 GLU A N 1
ATOM 773 C CA . GLU A 1 105 ? -38.772 17.107 23.117 1.00 55.97 105 GLU A CA 1
ATOM 774 C C . GLU A 1 105 ? -39.486 16.238 24.176 1.00 55.97 105 GLU A C 1
ATOM 776 O O . GLU A 1 105 ? -40.631 16.510 24.537 1.00 55.97 105 GLU A O 1
ATOM 781 N N . GLN A 1 106 ? -38.841 15.196 24.714 1.00 56.34 106 GLN A N 1
ATOM 782 C CA . GLN A 1 106 ? -39.472 14.327 25.723 1.00 56.34 106 GLN A CA 1
ATOM 783 C C . GLN A 1 106 ? -39.110 14.656 27.177 1.00 56.34 106 GLN A C 1
ATOM 785 O O . GLN A 1 106 ? -39.788 14.180 28.083 1.00 56.34 106 GLN A O 1
AT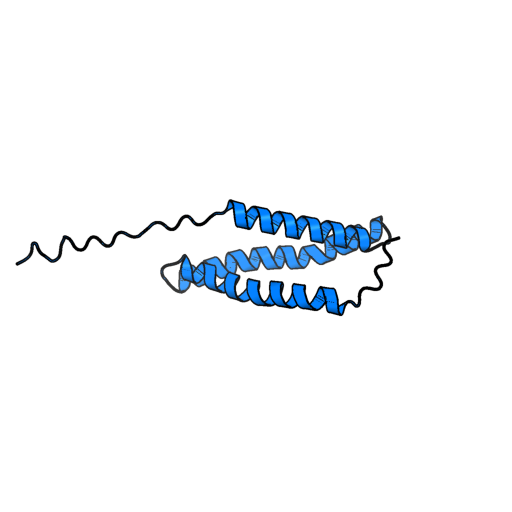OM 790 N N . GLU A 1 107 ? -38.124 15.522 27.425 1.00 53.44 107 GLU A N 1
ATOM 791 C CA . GLU A 1 107 ? -37.711 15.881 28.794 1.00 53.44 107 GLU A CA 1
ATOM 792 C C . GLU A 1 107 ? -38.578 17.000 29.411 1.00 53.44 107 GLU A C 1
ATOM 794 O O . GLU A 1 107 ? -38.693 17.098 30.628 1.00 53.44 107 GLU A O 1
ATOM 799 N N . PHE A 1 108 ? -39.278 17.797 28.591 1.00 55.03 108 PHE A N 1
ATOM 800 C CA . PHE A 1 108 ? -40.087 18.937 29.059 1.00 55.03 108 PHE A CA 1
ATOM 801 C C . PHE A 1 108 ? -41.578 18.639 29.296 1.00 55.03 108 PHE A C 1
ATOM 803 O O . PHE A 1 108 ? -42.301 19.507 29.776 1.00 55.03 108 PHE A O 1
ATOM 810 N N . LYS A 1 109 ? -42.062 17.429 28.978 1.00 54.66 109 LYS A N 1
ATOM 811 C CA . LYS A 1 109 ? -43.469 17.022 29.198 1.00 54.66 109 LYS A CA 1
ATOM 812 C C . LYS A 1 109 ? -43.713 16.279 30.518 1.00 54.66 109 LYS A C 1
ATOM 814 O O . LYS A 1 109 ? -44.838 15.855 30.769 1.00 54.66 109 LYS A O 1
ATOM 819 N N . GLY A 1 110 ? -42.667 16.097 31.324 1.00 59.75 110 GLY A N 1
ATOM 820 C CA . GLY A 1 110 ? -42.727 15.448 32.638 1.00 59.75 110 GLY A CA 1
ATOM 821 C C . GLY A 1 110 ? -42.695 16.403 33.838 1.00 59.75 110 GLY A C 1
ATOM 822 O O . GLY A 1 110 ? -42.676 15.918 34.967 1.00 59.75 110 GLY A O 1
ATOM 823 N N . MET A 1 111 ? -42.666 17.722 33.604 1.00 49.41 111 MET A N 1
ATOM 824 C CA . MET A 1 111 ? -42.873 18.770 34.617 1.00 49.41 111 MET A CA 1
ATOM 825 C C . MET A 1 111 ? -44.311 19.280 34.559 1.00 49.41 111 MET A C 1
ATOM 827 O O . MET A 1 111 ? -44.832 19.645 35.635 1.00 49.41 111 MET A O 1
#

Radius of gyration: 21.7 Å; chains: 1; bounding box: 60×31×59 Å

Secondary structure (DSSP, 8-state):
-------HHHHHHHHHHHHHHHHHHHHHHHHHH-SSHHHHHHHHHHHHHHHHHHHHHHHHHHHHHHHHHS-HHHHHHHHHHHHHHHHHHHHHH----------GGGSTT--

pLDDT: mean 84.05, std 15.47, range [36.62, 96.38]

InterPro domains:
  IPR036259 MFS transporter superfamily [G3DSA:1.20.1250.20] (4-102)
  IPR036259 MFS transporter superfamily [SSF103473] (8-100)
  IPR052524 Major Facilitator Superfamily Cyanate Porter [PTHR23523] (7-100)

Sequence (111 aa):
MLNLSVSPWLAAIPLGIGAGGLFPIALMLPIDETSNAQEASSWSAMTQSGGYILGALGPLAIGWLHDLTGSFVQAFYGLAIIIVLQIIVQFAIGNKKKLKVVDHEQEFKGM